Protein AF-A0A0P7XMK4-F1 (afdb_monomer)

pLDDT: mean 79.78, std 8.87, range [56.16, 90.69]

Structure (mmCIF, N/CA/C/O backbone):
data_AF-A0A0P7XMK4-F1
#
_entry.id   AF-A0A0P7XMK4-F1
#
loop_
_atom_site.group_PDB
_atom_site.id
_atom_site.type_symbol
_atom_site.label_atom_id
_atom_site.label_a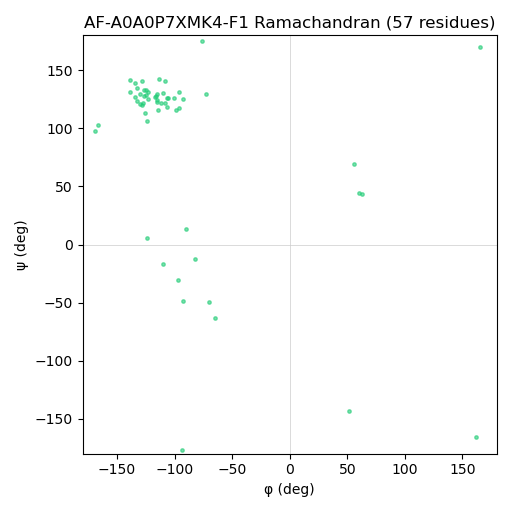lt_id
_atom_site.label_comp_id
_atom_site.label_asym_id
_atom_site.label_entity_id
_atom_site.label_seq_id
_atom_site.pdbx_PDB_ins_code
_atom_site.Cartn_x
_atom_site.Cartn_y
_atom_site.Cartn_z
_atom_site.occupancy
_atom_site.B_iso_or_equiv
_atom_site.auth_seq_id
_atom_site.auth_comp_id
_atom_site.auth_asym_id
_atom_site.auth_atom_id
_atom_site.pdbx_PDB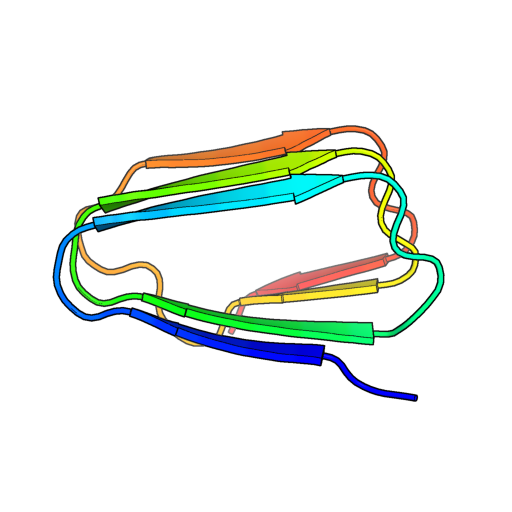_model_num
ATOM 1 N N . MET A 1 1 ? -15.179 -7.086 0.373 1.00 56.16 1 MET A N 1
ATOM 2 C CA . MET A 1 1 ? -14.781 -6.492 -0.921 1.00 56.16 1 MET A CA 1
ATOM 3 C C . MET A 1 1 ? -13.328 -6.104 -0.779 1.00 56.16 1 MET A C 1
ATOM 5 O O . MET A 1 1 ? -13.031 -5.349 0.136 1.00 56.16 1 MET A O 1
ATOM 9 N N . ALA A 1 2 ? -12.462 -6.691 -1.597 1.00 70.56 2 ALA A N 1
ATOM 10 C CA . ALA A 1 2 ? -11.026 -6.439 -1.585 1.00 70.56 2 ALA A CA 1
ATOM 11 C C . ALA A 1 2 ? -10.659 -5.640 -2.838 1.00 70.56 2 ALA A C 1
ATOM 13 O O . ALA A 1 2 ? -11.240 -5.883 -3.899 1.00 70.56 2 ALA A O 1
ATOM 14 N N . LEU A 1 3 ? -9.751 -4.677 -2.691 1.00 76.06 3 LEU A N 1
ATOM 15 C CA . LEU A 1 3 ? -9.203 -3.891 -3.792 1.00 76.06 3 LEU A CA 1
ATOM 16 C C . LEU A 1 3 ? -7.751 -4.320 -4.013 1.00 76.06 3 LEU A C 1
ATOM 18 O O . LEU A 1 3 ? -6.949 -4.240 -3.083 1.00 76.06 3 LEU A O 1
ATOM 22 N N . ASP A 1 4 ? -7.443 -4.780 -5.221 1.00 79.38 4 ASP A N 1
ATOM 23 C CA . ASP A 1 4 ? -6.112 -5.251 -5.613 1.00 79.38 4 ASP A CA 1
ATOM 24 C C . ASP A 1 4 ? -5.571 -4.333 -6.713 1.00 79.38 4 ASP A C 1
ATOM 26 O O . ASP A 1 4 ? -6.287 -4.023 -7.672 1.00 79.38 4 ASP A O 1
ATOM 30 N N . ILE A 1 5 ? -4.359 -3.814 -6.512 1.00 74.25 5 ILE A N 1
ATOM 31 C CA . ILE A 1 5 ? -3.718 -2.842 -7.400 1.00 74.25 5 ILE A CA 1
ATOM 32 C C . ILE A 1 5 ? -2.307 -3.344 -7.717 1.00 74.25 5 ILE A C 1
ATOM 34 O O . ILE A 1 5 ? -1.498 -3.498 -6.803 1.00 74.25 5 ILE A O 1
ATOM 38 N N . GLU A 1 6 ? -2.033 -3.552 -9.006 1.00 76.19 6 GLU A N 1
ATOM 39 C CA . GLU A 1 6 ? -0.720 -3.919 -9.549 1.00 76.19 6 GLU A CA 1
ATOM 40 C C . GLU A 1 6 ? -0.224 -2.768 -10.436 1.00 76.19 6 GLU A C 1
ATOM 42 O O . GLU A 1 6 ? -0.841 -2.458 -11.461 1.00 76.19 6 GLU A O 1
ATOM 47 N N . ASP A 1 7 ? 0.874 -2.125 -10.041 1.00 68.38 7 ASP A N 1
ATOM 48 C CA . ASP A 1 7 ? 1.556 -1.108 -10.844 1.00 68.38 7 ASP A CA 1
ATOM 49 C C . ASP A 1 7 ? 3.049 -1.445 -10.958 1.00 68.38 7 ASP A C 1
ATOM 51 O O . ASP A 1 7 ? 3.676 -1.948 -10.031 1.00 68.38 7 ASP A O 1
ATOM 55 N N . ARG A 1 8 ? 3.639 -1.231 -12.135 1.00 61.12 8 ARG A N 1
ATOM 56 C CA . ARG A 1 8 ? 5.065 -1.527 -12.376 1.00 61.12 8 ARG A CA 1
ATOM 57 C C . ARG A 1 8 ? 5.915 -0.272 -12.543 1.00 61.12 8 ARG A C 1
ATOM 59 O O . ARG A 1 8 ? 7.139 -0.367 -12.464 1.00 61.12 8 ARG A O 1
ATOM 66 N N . SER A 1 9 ? 5.291 0.874 -12.805 1.00 60.19 9 SER A N 1
ATOM 67 C CA . SER A 1 9 ? 5.943 2.163 -13.022 1.00 60.19 9 SER A CA 1
ATOM 68 C C . SER A 1 9 ? 4.883 3.272 -13.018 1.00 60.19 9 SER A C 1
ATOM 70 O O . SER A 1 9 ? 4.239 3.517 -14.045 1.00 60.19 9 SER A O 1
ATOM 72 N N . GLY A 1 10 ? 4.701 3.957 -11.892 1.00 66.81 10 GLY A N 1
ATOM 73 C CA . GLY A 1 10 ? 3.570 4.872 -11.735 1.00 66.81 10 GLY A CA 1
ATOM 74 C C . GLY A 1 10 ? 3.321 5.281 -10.289 1.00 66.81 10 GLY A C 1
ATOM 75 O O . GLY A 1 10 ? 3.929 4.768 -9.361 1.00 66.81 10 GLY A O 1
ATOM 76 N N . SER A 1 11 ? 2.456 6.270 -10.067 1.00 80.62 11 SER A N 1
ATOM 77 C CA . SER A 1 11 ? 2.048 6.663 -8.715 1.00 80.62 11 SER A CA 1
ATOM 78 C C . SER A 1 11 ? 0.624 6.206 -8.415 1.00 80.62 11 SER A C 1
ATOM 80 O O . SER A 1 11 ? -0.318 6.523 -9.140 1.00 80.62 11 SER A O 1
ATOM 82 N N . ILE A 1 12 ? 0.461 5.482 -7.308 1.00 82.94 12 ILE A N 1
ATOM 83 C CA . ILE A 1 12 ? -0.821 4.954 -6.838 1.00 82.94 12 ILE A CA 1
ATOM 84 C C . ILE A 1 12 ? -1.402 5.924 -5.808 1.00 82.94 12 ILE A C 1
ATOM 86 O O . ILE A 1 12 ? -0.721 6.309 -4.857 1.00 82.94 12 ILE A O 1
ATOM 90 N N . SER A 1 13 ? -2.680 6.296 -5.945 1.00 85.81 13 SER A N 1
ATOM 91 C CA . SER A 1 13 ? -3.391 7.092 -4.937 1.00 85.81 13 SER A CA 1
ATOM 92 C C . SER A 1 13 ? -4.718 6.452 -4.548 1.00 85.81 13 SER A C 1
ATOM 94 O O . SER A 1 13 ? -5.593 6.253 -5.389 1.00 85.81 13 SER A O 1
ATOM 96 N N . ILE A 1 14 ? -4.871 6.130 -3.263 1.00 85.00 14 ILE A N 1
ATOM 97 C CA . ILE A 1 14 ? -6.046 5.446 -2.716 1.00 85.00 14 ILE A CA 1
ATOM 98 C C . ILE A 1 14 ? -6.600 6.264 -1.554 1.00 85.00 14 ILE A C 1
ATOM 100 O O . ILE A 1 14 ? -5.864 6.623 -0.635 1.00 85.00 14 ILE A O 1
ATOM 104 N N . ILE A 1 15 ? -7.899 6.575 -1.592 1.00 88.75 15 ILE A N 1
ATOM 105 C CA . ILE A 1 15 ? -8.528 7.514 -0.657 1.00 88.75 15 ILE A CA 1
ATOM 106 C C . ILE A 1 15 ? -9.897 6.980 -0.206 1.00 88.75 15 ILE A C 1
ATOM 108 O O . ILE A 1 15 ? -10.724 6.635 -1.045 1.00 88.75 15 ILE A O 1
ATOM 112 N N . ASN A 1 16 ? -10.162 6.974 1.107 1.00 87.31 16 ASN A N 1
ATOM 113 C CA . ASN A 1 16 ? -11.459 6.627 1.719 1.00 87.31 16 ASN A CA 1
ATOM 114 C C . ASN A 1 16 ? -11.960 5.203 1.414 1.00 87.31 16 ASN A C 1
ATOM 116 O O . ASN A 1 16 ? -13.145 4.983 1.146 1.00 87.31 16 ASN A O 1
ATOM 120 N N . VAL A 1 17 ? -11.074 4.213 1.492 1.00 84.94 17 VAL A N 1
ATOM 121 C CA . VAL A 1 17 ? -11.429 2.808 1.259 1.00 84.94 17 VAL A CA 1
ATOM 122 C C . VAL A 1 17 ? -11.642 2.102 2.590 1.00 84.94 17 VAL A C 1
ATOM 124 O O . VAL A 1 17 ? -10.726 1.939 3.381 1.00 84.94 17 VAL A O 1
ATOM 127 N N . ARG A 1 18 ? -12.862 1.639 2.858 1.00 80.94 18 ARG A N 1
ATOM 128 C CA . ARG A 1 18 ? -13.179 0.945 4.121 1.00 80.94 18 ARG A CA 1
ATOM 129 C C . ARG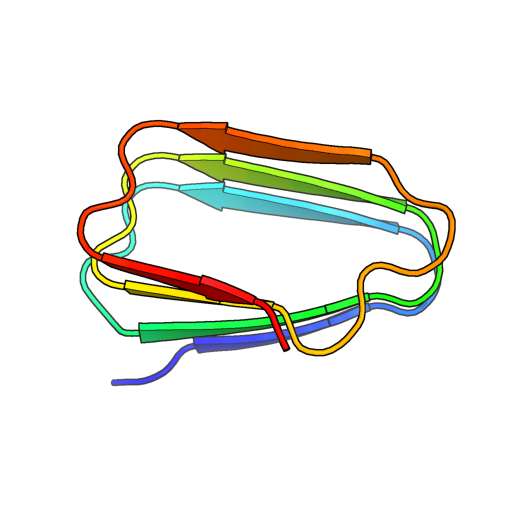 A 1 18 ? -12.812 -0.542 4.139 1.00 80.94 18 ARG A C 1
ATOM 131 O O . ARG A 1 18 ? -12.872 -1.148 5.201 1.00 80.94 18 ARG A O 1
ATOM 138 N N . GLY A 1 19 ? -12.489 -1.121 2.985 1.00 82.12 19 GLY A N 1
ATOM 139 C CA . GLY A 1 19 ? -12.116 -2.531 2.851 1.00 82.12 19 GLY A CA 1
ATOM 140 C C . GLY A 1 19 ? -10.610 -2.771 2.915 1.00 82.12 19 GLY A C 1
ATOM 141 O O . GLY A 1 19 ? -9.826 -1.840 3.108 1.00 82.12 19 GLY A O 1
ATOM 142 N N . ASP A 1 20 ? -10.235 -4.031 2.723 1.00 85.69 20 ASP A N 1
ATOM 143 C CA . ASP A 1 20 ? -8.852 -4.462 2.565 1.00 85.69 20 ASP A CA 1
ATOM 144 C C . ASP A 1 20 ? -8.295 -4.042 1.204 1.00 85.69 20 ASP A C 1
ATOM 146 O O . ASP A 1 20 ? -8.894 -4.297 0.153 1.00 85.69 20 ASP A O 1
ATOM 150 N N . ILE A 1 21 ? -7.125 -3.416 1.246 1.00 85.88 21 ILE A N 1
ATOM 151 C CA . ILE A 1 21 ? -6.342 -3.016 0.083 1.00 85.88 21 ILE A CA 1
ATOM 152 C C . ILE A 1 21 ? -5.102 -3.902 0.034 1.00 85.88 21 ILE A C 1
ATOM 154 O O . ILE A 1 21 ? -4.405 -4.018 1.042 1.00 85.88 21 ILE A O 1
ATOM 158 N N . SER A 1 22 ? -4.814 -4.489 -1.125 1.00 87.00 22 SER A N 1
ATOM 159 C CA . SER A 1 22 ? -3.520 -5.103 -1.431 1.00 87.00 22 SER A CA 1
ATOM 160 C C . SER A 1 22 ? -2.837 -4.335 -2.557 1.00 87.00 22 SER A C 1
ATOM 162 O O . SER A 1 22 ? -3.466 -4.055 -3.577 1.00 87.00 22 SER A O 1
ATOM 164 N N . ILE A 1 23 ? -1.575 -3.963 -2.346 1.00 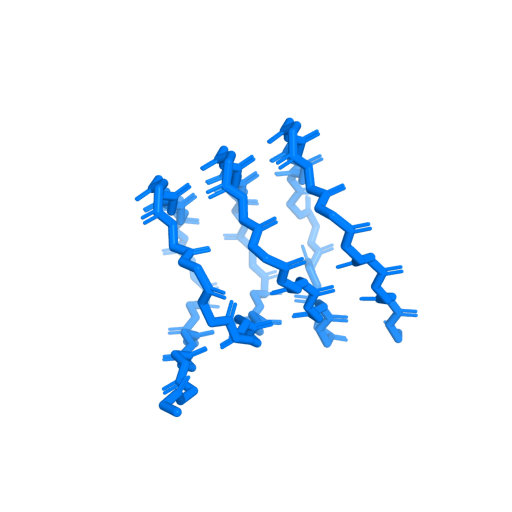83.88 23 ILE A N 1
ATOM 165 C CA . ILE A 1 23 ? -0.771 -3.215 -3.317 1.00 83.88 23 ILE A CA 1
ATOM 166 C C . ILE A 1 23 ? 0.502 -3.990 -3.636 1.00 83.88 23 ILE A C 1
ATOM 168 O O . ILE A 1 23 ? 1.211 -4.417 -2.719 1.00 83.88 23 ILE A O 1
ATOM 172 N N . ASP A 1 24 ? 0.773 -4.122 -4.929 1.00 85.94 24 ASP A N 1
ATOM 173 C CA . ASP A 1 24 ? 2.006 -4.656 -5.495 1.00 85.94 24 ASP A CA 1
ATOM 174 C C . ASP A 1 24 ? 2.582 -3.602 -6.454 1.00 85.94 24 ASP A C 1
ATOM 176 O O . ASP A 1 24 ? 1.995 -3.317 -7.501 1.00 85.94 24 ASP A O 1
ATOM 180 N N . ASP A 1 25 ? 3.657 -2.933 -6.029 1.00 78.25 25 ASP A N 1
ATOM 181 C CA . ASP A 1 25 ? 4.334 -1.882 -6.790 1.00 78.25 25 ASP A CA 1
ATOM 182 C C . ASP A 1 25 ? 5.823 -2.189 -6.979 1.00 78.25 25 ASP A C 1
ATOM 184 O O . ASP A 1 25 ? 6.543 -2.522 -6.034 1.00 78.25 25 ASP A O 1
ATOM 188 N N . GLY A 1 26 ? 6.297 -2.024 -8.213 1.00 63.06 26 GLY A N 1
ATOM 189 C CA . GLY A 1 26 ? 7.701 -2.233 -8.579 1.00 63.06 26 GLY A CA 1
ATOM 190 C C . GLY A 1 26 ? 8.545 -0.955 -8.615 1.00 63.06 26 GLY A C 1
ATOM 191 O O . GLY A 1 26 ? 9.755 -1.005 -8.369 1.00 63.06 26 GLY A O 1
ATOM 192 N N . SER A 1 27 ? 7.949 0.199 -8.935 1.00 64.88 27 SER A N 1
ATOM 193 C CA . SER A 1 27 ? 8.659 1.482 -8.944 1.00 64.88 27 SER A CA 1
ATOM 194 C C . SER A 1 27 ? 7.710 2.683 -9.011 1.00 64.88 27 SER A C 1
ATOM 196 O O . SER A 1 27 ? 7.249 3.075 -10.080 1.00 64.88 27 SER A O 1
ATOM 198 N N . GLY A 1 28 ? 7.504 3.359 -7.881 1.00 70.00 28 GLY A N 1
ATOM 199 C CA . GLY A 1 28 ? 6.836 4.653 -7.885 1.00 70.00 28 GLY A CA 1
ATOM 200 C C . GLY A 1 28 ? 6.287 5.103 -6.537 1.00 70.00 28 GLY A C 1
ATOM 201 O O . GLY A 1 28 ? 6.712 4.661 -5.477 1.00 70.00 28 GLY A O 1
AT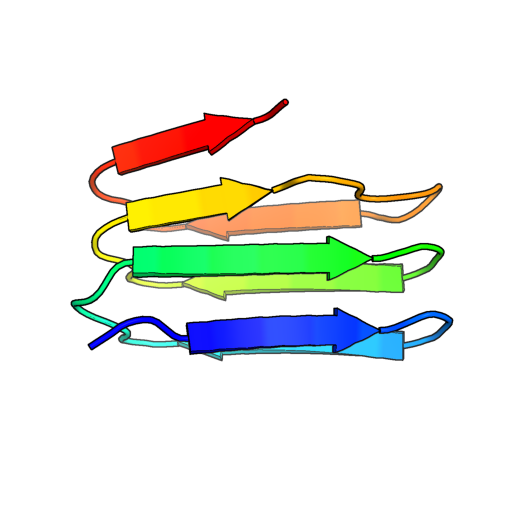OM 202 N N . GLY A 1 29 ? 5.433 6.122 -6.549 1.00 82.56 29 GLY A N 1
ATOM 203 C CA . GLY A 1 29 ? 4.940 6.747 -5.319 1.00 82.56 29 GLY A CA 1
ATOM 204 C C . GLY A 1 29 ? 3.587 6.183 -4.911 1.00 82.56 29 GLY A C 1
ATOM 205 O O . GLY A 1 29 ? 2.615 6.401 -5.628 1.00 82.56 29 GLY A O 1
ATOM 206 N N . ILE A 1 30 ? 3.484 5.543 -3.749 1.00 85.81 30 ILE A N 1
ATOM 207 C CA . ILE A 1 30 ? 2.210 5.029 -3.229 1.00 85.81 30 ILE A CA 1
ATOM 208 C C . ILE A 1 30 ? 1.678 5.998 -2.177 1.00 85.81 30 ILE A C 1
ATOM 210 O O . ILE A 1 30 ? 2.368 6.311 -1.210 1.00 85.81 30 ILE A O 1
ATOM 214 N N . VAL A 1 31 ? 0.438 6.461 -2.330 1.00 88.00 31 VAL A N 1
ATOM 215 C CA . VAL A 1 31 ? -0.237 7.338 -1.369 1.00 88.00 31 VAL A CA 1
ATOM 216 C C . VAL A 1 31 ? -1.567 6.722 -0.958 1.00 88.00 31 VAL A C 1
ATOM 218 O O . VAL A 1 31 ? -2.499 6.653 -1.755 1.00 88.00 31 VAL A O 1
ATOM 221 N N . VAL A 1 32 ? -1.687 6.330 0.308 1.00 87.81 32 VAL A N 1
ATOM 222 C CA . VAL A 1 32 ? -2.924 5.776 0.873 1.00 87.81 32 VAL A CA 1
ATOM 223 C C . VAL A 1 32 ? -3.442 6.687 1.976 1.00 87.81 32 VAL A C 1
ATOM 225 O O . VAL A 1 32 ? -2.708 7.004 2.910 1.00 87.81 32 VAL A O 1
ATOM 228 N N . ARG A 1 33 ? -4.707 7.106 1.889 1.00 90.69 33 ARG A N 1
ATOM 229 C CA . ARG A 1 33 ? -5.362 7.964 2.885 1.00 90.69 33 ARG A CA 1
ATOM 230 C C . ARG A 1 33 ? -6.713 7.399 3.306 1.00 90.69 33 ARG A C 1
ATOM 232 O O . ARG A 1 33 ? -7.565 7.148 2.458 1.00 90.69 33 ARG A O 1
ATOM 239 N N . ASN A 1 34 ? -6.945 7.281 4.611 1.00 89.31 34 ASN A N 1
ATOM 240 C CA . ASN A 1 34 ? -8.198 6.776 5.184 1.00 89.31 34 ASN A CA 1
ATOM 241 C C . ASN A 1 34 ? -8.562 5.385 4.644 1.00 89.31 34 ASN A C 1
ATOM 243 O O . ASN A 1 34 ? -9.523 5.234 3.884 1.00 89.31 34 ASN A O 1
ATOM 247 N N . ALA A 1 35 ? -7.773 4.381 5.030 1.00 87.88 35 ALA A N 1
ATOM 248 C CA . ALA A 1 35 ? -8.009 2.990 4.659 1.00 87.88 35 ALA A CA 1
ATOM 249 C C . ALA A 1 35 ? -8.364 2.116 5.866 1.00 87.88 35 ALA A C 1
ATOM 251 O O . ALA A 1 35 ? -7.787 2.274 6.941 1.00 87.88 35 ALA A O 1
ATOM 252 N N . GLY A 1 36 ? -9.279 1.165 5.671 1.00 87.31 36 GLY A N 1
ATOM 253 C CA . GLY A 1 36 ? -9.633 0.165 6.678 1.00 87.31 36 GLY A CA 1
ATOM 254 C C . GLY A 1 36 ? -8.451 -0.750 6.979 1.00 87.31 36 GLY A C 1
ATOM 255 O O . GLY A 1 36 ? -7.920 -0.728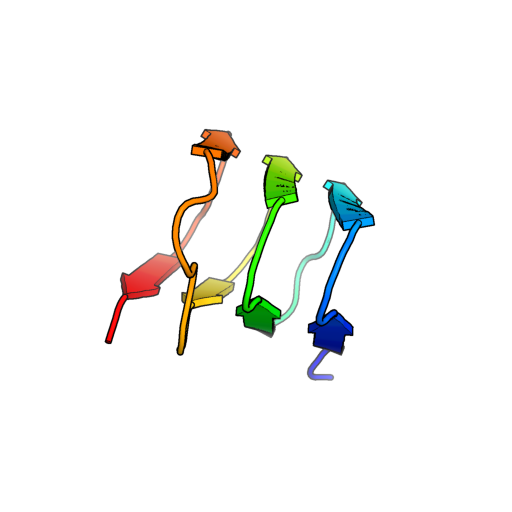 8.090 1.00 87.31 36 GLY A O 1
ATOM 256 N N . ALA A 1 37 ? -8.008 -1.497 5.969 1.00 87.31 37 ALA A N 1
ATOM 257 C CA . ALA A 1 37 ? -6.828 -2.342 6.053 1.00 87.31 37 ALA A CA 1
ATOM 258 C C . ALA A 1 37 ? -5.939 -2.176 4.814 1.00 87.31 37 ALA A C 1
ATOM 260 O O . ALA A 1 37 ? -6.438 -2.078 3.693 1.00 87.31 37 ALA A O 1
ATOM 261 N N . LEU A 1 38 ? -4.623 -2.131 5.018 1.00 86.94 38 LEU A N 1
ATOM 262 C CA . LEU A 1 38 ? -3.624 -1.965 3.968 1.00 86.94 38 LEU A CA 1
ATOM 263 C C . LEU A 1 38 ? -2.571 -3.068 4.058 1.00 86.94 38 LEU A C 1
ATOM 265 O O . LEU A 1 38 ? -1.875 -3.175 5.068 1.00 86.94 38 LEU A O 1
ATOM 269 N N . ASN A 1 39 ? -2.436 -3.819 2.971 1.00 87.69 39 ASN A N 1
ATOM 270 C CA . ASN A 1 39 ? -1.418 -4.829 2.746 1.00 87.69 39 ASN A CA 1
ATOM 271 C C . ASN A 1 39 ? -0.534 -4.390 1.579 1.00 87.69 39 ASN A C 1
ATOM 273 O O . ASN A 1 39 ? -1.030 -4.156 0.480 1.00 87.69 39 ASN A O 1
ATOM 277 N N . ILE A 1 40 ? 0.767 -4.271 1.813 1.00 83.12 40 ILE A N 1
ATOM 278 C CA . ILE A 1 40 ? 1.743 -3.978 0.758 1.00 83.12 40 ILE A CA 1
ATOM 279 C C . ILE A 1 40 ? 2.601 -5.227 0.596 1.00 83.12 40 ILE A C 1
ATOM 281 O O . ILE A 1 40 ? 3.158 -5.695 1.590 1.00 83.12 40 ILE A O 1
ATOM 285 N N . LYS A 1 41 ? 2.624 -5.788 -0.617 1.00 83.81 41 LYS A N 1
ATOM 286 C CA . LYS A 1 41 ? 3.370 -7.009 -0.957 1.0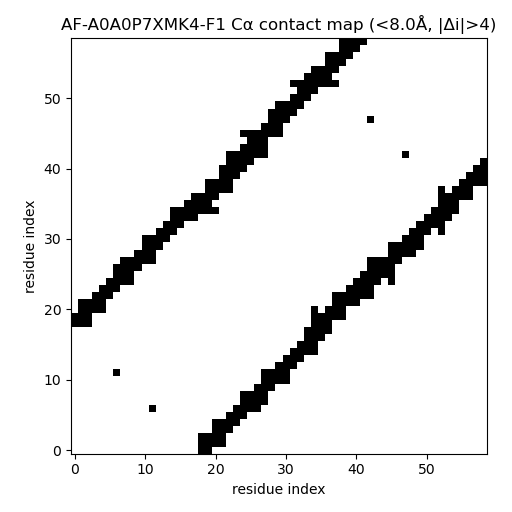0 83.81 41 LYS A CA 1
ATOM 287 C C . LYS A 1 41 ? 4.759 -6.687 -1.493 1.00 83.81 41 LYS A C 1
ATOM 289 O O . LYS A 1 41 ? 5.733 -7.236 -1.006 1.00 83.81 41 LYS A O 1
ATOM 294 N N . GLU A 1 42 ? 4.843 -5.758 -2.439 1.00 76.25 42 GLU A N 1
ATOM 295 C CA . GLU A 1 42 ? 6.098 -5.191 -2.928 1.00 76.25 42 GLU A CA 1
ATOM 296 C C . GLU A 1 42 ? 5.916 -3.681 -3.112 1.00 76.25 42 GLU A C 1
ATOM 298 O O . GLU A 1 42 ? 4.837 -3.218 -3.477 1.00 76.25 42 GLU A O 1
ATOM 303 N N . SER A 1 43 ? 6.941 -2.894 -2.773 1.00 67.50 43 SER A N 1
ATOM 304 C CA . SER A 1 43 ? 6.941 -1.423 -2.937 1.00 67.50 43 SER A CA 1
ATOM 305 C C . SER A 1 43 ? 8.114 -0.908 -3.775 1.00 67.50 43 SER A C 1
ATOM 307 O O . SER A 1 43 ? 8.316 0.303 -3.917 1.00 67.50 43 SER A O 1
ATOM 309 N N . GLY A 1 44 ? 8.897 -1.833 -4.332 1.00 71.94 44 GLY A N 1
ATOM 310 C CA . GLY A 1 44 ? 10.012 -1.509 -5.200 1.00 71.94 44 GLY A CA 1
ATOM 311 C C . GLY A 1 44 ? 10.980 -0.488 -4.602 1.00 71.94 44 GLY A C 1
ATOM 312 O O . GLY A 1 44 ? 11.241 -0.455 -3.402 1.00 71.94 44 GLY A O 1
ATOM 313 N N . SER A 1 45 ? 11.509 0.384 -5.462 1.00 76.38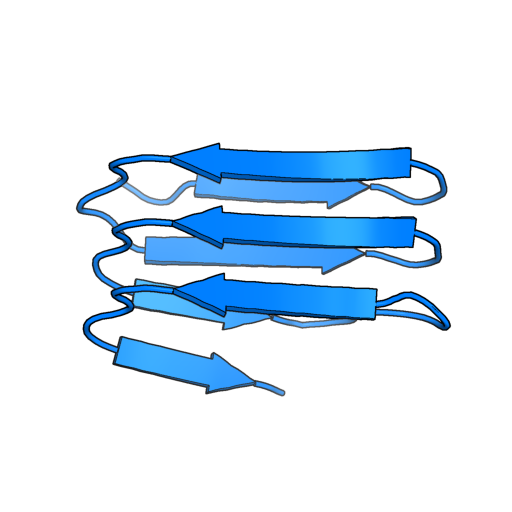 45 SER A N 1
ATOM 314 C CA . SER A 1 45 ? 12.372 1.516 -5.060 1.00 76.38 45 SER A CA 1
ATOM 315 C C . SER A 1 45 ? 11.586 2.803 -4.759 1.00 76.38 45 SER A C 1
ATOM 317 O O . SER A 1 45 ? 12.151 3.897 -4.725 1.00 76.38 45 SER A O 1
ATOM 319 N N . GLY A 1 46 ? 10.269 2.674 -4.622 1.00 73.69 46 GLY A N 1
ATOM 320 C CA . GLY A 1 46 ? 9.314 3.757 -4.492 1.00 73.69 46 GLY A CA 1
ATOM 321 C C . GLY A 1 46 ? 9.271 4.425 -3.120 1.00 73.69 46 GLY A C 1
ATOM 322 O O . GLY A 1 46 ? 9.914 4.004 -2.162 1.00 73.69 46 GLY A O 1
ATOM 323 N N . SER A 1 47 ? 8.473 5.489 -3.007 1.00 83.69 47 SER A N 1
ATOM 324 C CA . SER A 1 47 ? 8.146 6.108 -1.715 1.00 83.69 47 SER A CA 1
ATOM 325 C C . SER A 1 47 ? 6.719 5.760 -1.328 1.00 83.69 47 SER A C 1
ATOM 327 O O . SER A 1 47 ? 5.788 6.033 -2.083 1.00 83.69 47 SER A O 1
ATOM 329 N N . VAL A 1 48 ? 6.537 5.210 -0.130 1.00 83.88 48 VAL A N 1
ATOM 330 C CA . VAL A 1 48 ? 5.220 4.827 0.384 1.00 83.88 48 VAL A CA 1
ATOM 331 C C . VAL A 1 48 ? 4.778 5.808 1.463 1.00 83.88 48 VAL A C 1
ATOM 333 O O . VAL A 1 48 ? 5.403 5.928 2.517 1.00 83.88 48 VAL A O 1
ATOM 336 N N . HIS A 1 49 ? 3.667 6.493 1.217 1.00 87.19 49 HIS A N 1
ATOM 337 C CA . HIS A 1 49 ? 3.030 7.406 2.150 1.00 87.19 49 HIS A CA 1
ATOM 338 C C . HIS A 1 49 ? 1.650 6.884 2.550 1.00 87.19 49 HIS A C 1
ATOM 340 O O . HIS A 1 49 ? 0.788 6.644 1.708 1.00 87.19 49 HIS A O 1
ATOM 346 N N . THR A 1 50 ? 1.420 6.721 3.851 1.00 86.69 50 THR A N 1
ATOM 347 C CA . THR A 1 50 ? 0.163 6.173 4.371 1.00 86.69 50 THR A CA 1
ATOM 348 C C . THR A 1 50 ? -0.345 7.006 5.539 1.00 86.69 50 THR A C 1
ATOM 350 O O . THR A 1 50 ? 0.388 7.194 6.508 1.00 86.69 50 THR A O 1
ATOM 353 N N . GLU A 1 51 ? -1.598 7.451 5.478 1.00 89.56 51 GLU A N 1
ATOM 354 C CA . GLU A 1 51 ? -2.236 8.310 6.479 1.00 89.56 51 GLU A CA 1
ATOM 355 C C . GLU A 1 51 ? -3.622 7.765 6.860 1.00 89.56 51 GLU A C 1
ATOM 357 O O . GLU A 1 51 ? -4.415 7.393 5.995 1.00 89.56 51 GLU A O 1
ATOM 362 N N . GLY A 1 52 ? -3.935 7.718 8.159 1.00 86.19 52 GLY A N 1
ATOM 363 C CA . GLY A 1 52 ? -5.254 7.277 8.634 1.00 86.19 52 GLY A CA 1
ATOM 364 C C . GLY A 1 52 ? -5.577 5.820 8.284 1.00 86.19 52 GLY A C 1
ATOM 365 O O . GLY A 1 52 ? -6.676 5.527 7.818 1.00 86.19 52 GLY A O 1
ATOM 366 N N . ILE A 1 53 ? -4.612 4.911 8.447 1.00 87.31 53 ILE A N 1
ATOM 367 C CA . ILE A 1 53 ? -4.802 3.478 8.186 1.00 87.31 53 ILE A CA 1
ATOM 368 C C . ILE A 1 53 ? -5.226 2.781 9.478 1.00 87.31 53 ILE A C 1
ATOM 370 O O . ILE A 1 53 ? -4.525 2.889 10.483 1.00 87.31 53 ILE A O 1
ATOM 374 N N . GLY A 1 54 ? -6.351 2.066 9.448 1.00 85.88 54 GLY A N 1
ATOM 375 C CA . GLY A 1 54 ? -6.857 1.326 10.605 1.00 85.88 54 GLY A CA 1
ATOM 376 C C . GLY A 1 54 ? -5.993 0.112 10.950 1.00 85.88 54 GLY A C 1
ATOM 377 O O . GLY A 1 54 ? -5.582 -0.053 12.095 1.00 85.88 54 GLY A O 1
ATOM 378 N N . ASN A 1 55 ? -5.689 -0.717 9.952 1.00 84.00 55 ASN A N 1
ATOM 379 C CA . ASN A 1 55 ? -4.833 -1.892 10.094 1.00 84.00 55 ASN A CA 1
ATOM 380 C C . ASN A 1 55 ? -3.794 -1.925 8.963 1.00 84.00 55 ASN A C 1
ATOM 382 O O . ASN A 1 55 ? -4.160 -1.868 7.792 1.00 84.00 55 ASN A O 1
ATOM 386 N N . ARG A 1 56 ? -2.498 -1.971 9.291 1.00 81.06 56 ARG A N 1
ATOM 387 C CA . ARG A 1 56 ? -1.417 -1.974 8.293 1.00 81.06 56 ARG A CA 1
ATOM 388 C C . ARG A 1 56 ? -0.537 -3.203 8.463 1.00 81.06 56 ARG A C 1
ATOM 390 O O . ARG A 1 56 ? 0.043 -3.403 9.528 1.00 81.06 56 ARG A O 1
ATOM 397 N N . THR A 1 57 ? -0.378 -3.964 7.390 1.00 77.00 57 THR A N 1
ATOM 398 C CA . THR A 1 57 ? 0.532 -5.108 7.305 1.00 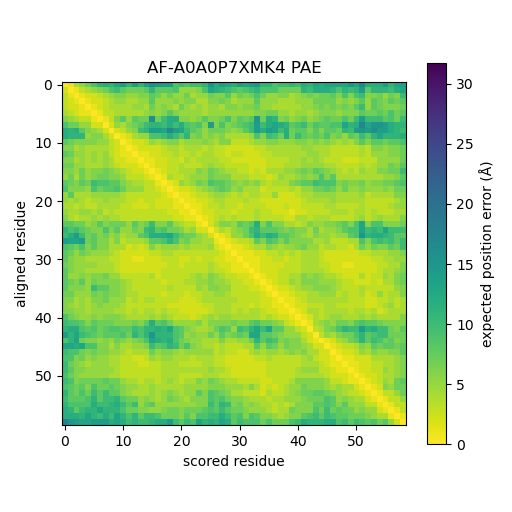77.00 57 THR A CA 1
ATOM 399 C C . THR A 1 57 ? 1.431 -4.925 6.082 1.00 77.00 57 THR A C 1
ATOM 401 O O . THR A 1 57 ? 0.973 -4.532 5.013 1.00 77.00 57 THR A O 1
ATOM 404 N N . MET A 1 58 ? 2.732 -5.134 6.251 1.00 67.62 58 MET A N 1
ATOM 405 C CA . MET A 1 58 ? 3.717 -5.070 5.167 1.00 67.62 58 MET A CA 1
ATOM 406 C C . MET A 1 58 ? 4.457 -6.402 5.165 1.00 67.62 58 MET A C 1
ATOM 408 O O . MET A 1 58 ? 4.863 -6.851 6.242 1.00 67.62 58 MET A O 1
ATOM 412 N N . GLN A 1 59 ? 4.532 -7.042 4.001 1.00 60.66 59 GLN A N 1
ATOM 413 C CA . GLN A 1 59 ? 5.293 -8.275 3.790 1.00 60.66 59 GLN A CA 1
ATOM 414 C C . GLN A 1 59 ? 6.596 -7.973 3.060 1.00 60.66 59 GLN A C 1
ATOM 416 O O . GLN A 1 59 ? 6.630 -6.957 2.333 1.00 60.66 59 GLN A O 1
#

Solvent-accessible surface area (backbone atoms only — not comparable to full-atom values): 3192 Å² total; per-residue (Å²): 119,76,47,78,48,82,46,69,69,54,70,49,78,47,71,71,40,76,42,46,35,40,36,37,31,50,32,34,41,39,38,40,36,40,30,34,28,42,36,38,62,42,55,56,85,34,52,81,44,77,42,68,61,72,39,80,49,75,100

Foldseek 3Di:
DEAEDEEEEDEAAAEQALDEYEYEYADEHYEAYQYNEYEYAHHHPYHYHYYNYNYYDYD

Secondary structure (DSSP, 8-state):
-EEEEEESSS-EEEEEEEEEEEEEESSSEEEEEEEEEEEEEE-TT-EEEEEEEEEEEE-

Sequence (59 aa):
MALDIEDRSGSISIINVRGDISIDDGSGGIVVRNAGALNIKESGSGSVHTEGIGNRTMQ

Radius of gyration: 10.13 Å; Cα contacts (8 Å, |Δi|>4): 160; chains: 1; bounding box: 27×17×24 Å

Mean predicted aligned error: 5.26 Å

Nearest PDB structures (foldseek):
  4v02-assembly1_D  TM=5.227E-01  e=3.577E+00  Aquifex aeolicus